Protein 3CP5 (pdb70)

CATH classification: 1.10.760.10

Foldseek 3Di:
DQLCQLLVLDDHNDDDADPDQPVVLLVLLVVLCVVQPVVAEDQPAHGLAGHQLCVVVVDPPSNQLCCQAPVPSCCVGGVVNVVRCVVNVDGDDHPPDDSSNSVSNVSNSVVSNVVD

Nearest PDB structures (foldseek):
  3cp5-assembly1_A  TM=1.009E+00  e=4.772E-21  Rhodothermus marinus
  6cuk-assembly1_A  TM=9.810E-01  e=4.942E-19  Rhodothermus marinus
  6cun-assembly1_A  TM=9.838E-01  e=3.640E-18  Rhodothermus marinus

Sequence (116 aa):
DPEALAAEIGPVKQVSSLGEQIDAALAQQGEQLFNNTYCTACHRLDERFIGPALRDVTKRRRGPVYIMNVMLNPNGMIQRHPVMKQLVQEYGTMMTTDMALSSEEQARAILEYLRQVAENQ

Organism: Rhodothermus marinus (NCBI:txid29549)

InterPro domains:
  IPR009056 Cytochrome c-like domain [PF00034] (63-148)
  IPR009056 Cytochrome c-like domain [PS51007] (60-149)
  IPR036909 Cytochrome c-like domain superfamily [G3DSA:1.10.760.10] (29-152)
  IPR036909 Cytochrome c-like domain superfamily [SSF46626] (56-151)

B-factor: mean 17.32, std 10.84, range [6.32, 75.95]

Structure (mmCIF, N/CA/C/O backbone):
data_3CP5
#
_entry.id   3CP5
#
_cell.length_a   39.592
_cell.length_b   32.644
_cell.length_c   42.064
_cell.angle_alpha   90.00
_cell.angle_beta   94.56
_cell.angle_gamma   90.00
#
_symmetry.space_group_name_H-M   'P 1 21 1'
#
loop_
_entity.id
_entity.type
_entity.pdbx_description
1 polymer 'Cytochrome c'
2 non-polymer 'SULFATE ION'
3 non-polymer 'HEME C'
4 water water
#
loop_
_atom_site.group_PDB
_atom_site.id
_atom_site.type_symbol
_atom_site.label_atom_id
_atom_site.label_alt_id
_atom_site.label_comp_id
_atom_site.label_asym_id
_atom_site.label_entity_id
_atom_site.label_seq_id
_atom_site.pdbx_PDB_ins_code
_atom_site.Cartn_x
_atom_site.Cartn_y
_atom_site.Cartn_z
_atom_site.occupancy
_atom_site.B_iso_or_equiv
_atom_site.auth_seq_id
_atom_site.auth_comp_id
_atom_site.auth_asym_id
_atom_site.auth_atom_id
_atom_site.pdbx_PDB_model_num
ATOM 1 N N . ASP A 1 9 ? 14.770 -1.781 29.192 1.00 31.37 9 ASP A N 1
ATOM 2 C CA . ASP A 1 9 ? 13.345 -1.573 28.866 1.00 17.53 9 ASP A CA 1
ATOM 3 C C . ASP A 1 9 ? 12.739 -0.538 29.794 1.00 13.26 9 ASP A C 1
ATOM 4 O O . ASP A 1 9 ? 12.453 -0.811 30.943 1.00 14.40 9 ASP A O 1
ATOM 9 N N . PRO A 1 10 ? 12.602 0.705 29.331 1.00 14.18 10 PRO A N 1
ATOM 10 C CA . PRO A 1 10 ? 12.212 1.772 30.268 1.00 11.78 10 PRO A CA 1
ATOM 11 C C . PRO A 1 10 ? 10.809 1.622 30.808 1.00 11.50 10 PRO A C 1
ATOM 12 O O . PRO A 1 10 ? 10.550 2.080 31.908 1.00 12.00 10 PRO A O 1
ATOM 16 N N . GLU A 1 11 ? 9.903 0.941 30.097 1.00 10.91 11 GLU A N 1
ATOM 17 C CA . GLU A 1 11 ? 8.595 0.739 30.703 1.00 11.20 11 GLU A CA 1
ATOM 18 C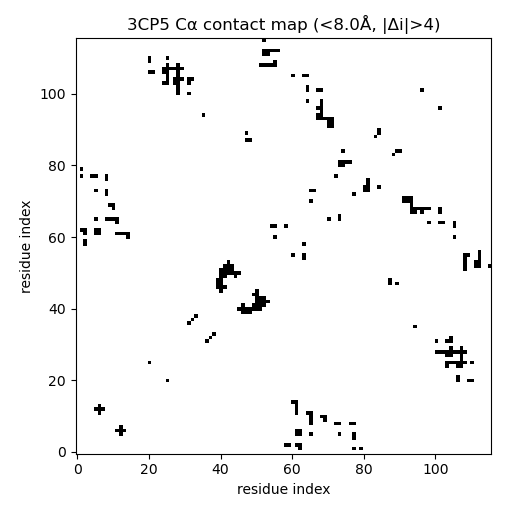 C . GLU A 1 11 ? 8.600 -0.345 31.774 1.00 12.33 11 GLU A C 1
ATOM 19 O O . GLU A 1 11 ? 7.930 -0.229 32.797 1.00 12.44 11 GLU A O 1
ATOM 25 N N . ALA A 1 12 ? 9.349 -1.398 31.556 1.00 12.97 12 ALA A N 1
ATOM 26 C CA . ALA A 1 12 ? 9.588 -2.415 32.566 1.00 12.89 12 ALA A CA 1
ATOM 27 C C . ALA A 1 12 ? 10.209 -1.812 33.820 1.00 12.01 12 ALA A C 1
ATOM 28 O O . ALA A 1 12 ? 9.745 -2.090 34.929 1.00 14.32 12 ALA A O 1
ATOM 30 N N . LEU A 1 13 ? 11.183 -0.944 33.683 1.00 13.13 13 LEU A N 1
ATOM 31 C CA . LEU A 1 13 ? 11.793 -0.275 34.841 1.00 12.74 13 LEU A CA 1
ATOM 32 C C . LEU A 1 13 ? 10.796 0.582 35.606 1.00 11.85 13 LEU A C 1
ATOM 33 O O . LEU A 1 13 ? 10.707 0.597 36.816 1.00 13.91 13 LEU A O 1
ATOM 41 N N . ALA A 1 14 ? 9.981 1.340 34.840 1.00 10.37 14 ALA A N 1
ATOM 42 C CA . ALA A 1 14 ? 8.941 2.134 35.503 1.00 10.11 14 ALA A CA 1
ATOM 43 C C . ALA A 1 14 ? 7.980 1.267 36.296 1.00 10.41 14 ALA A C 1
ATOM 44 O O . ALA A 1 14 ? 7.569 1.658 37.393 1.00 11.46 14 ALA A O 1
ATOM 46 N N . ALA A 1 15 ? 7.618 0.120 35.758 1.00 11.90 15 ALA A N 1
ATOM 47 C CA . ALA A 1 15 ? 6.675 -0.784 36.466 1.00 12.44 15 ALA A CA 1
ATOM 48 C C . ALA A 1 15 ? 7.346 -1.306 37.727 1.00 15.57 15 ALA A C 1
ATOM 49 O O . ALA A 1 15 ? 6.703 -1.436 38.763 1.00 25.39 15 ALA A O 1
ATOM 51 N N . GLU A 1 16 ? 8.643 -1.572 37.706 1.00 13.31 16 GLU A N 1
ATOM 52 C CA . GLU A 1 16 ? 9.349 -2.036 38.881 1.00 14.32 16 GLU A CA 1
ATOM 53 C C . GLU A 1 16 ? 9.476 -0.919 39.918 1.00 13.95 16 GLU A C 1
ATOM 54 O O . GLU A 1 16 ? 9.340 -1.229 41.107 1.00 18.62 16 GLU A O 1
ATOM 60 N N . ILE A 1 17 ? 9.649 0.334 39.545 1.00 13.02 17 ILE A N 1
ATOM 61 C CA . ILE A 1 17 ? 9.710 1.411 40.534 1.00 12.06 17 ILE A CA 1
ATOM 62 C C . ILE A 1 17 ? 8.371 1.661 41.184 1.00 11.37 17 ILE A C 1
ATOM 63 O O . ILE A 1 17 ? 8.285 1.844 42.404 1.00 13.21 17 ILE A O 1
ATOM 68 N N . GLY A 1 18 ? 7.266 1.639 40.437 1.00 10.17 18 GLY A N 1
ATOM 69 C CA . GLY A 1 18 ? 5.949 1.829 40.998 1.00 10.96 18 GLY A CA 1
ATOM 70 C C . GLY A 1 18 ? 5.616 3.264 41.298 1.00 9.62 18 GLY A C 1
ATOM 71 O O . GLY A 1 18 ? 6.444 4.163 41.034 1.00 10.39 18 GLY A O 1
ATOM 72 N N . PRO A 1 19 ? 4.430 3.526 41.869 1.00 8.67 19 PRO A N 1
ATOM 73 C CA . PRO A 1 19 ? 3.514 2.545 42.405 1.00 9.67 19 PRO A CA 1
ATOM 74 C C . PRO A 1 19 ? 2.671 1.761 41.419 1.00 9.93 19 PRO A C 1
ATOM 75 O O . PRO A 1 19 ? 2.266 0.647 41.752 1.00 10.23 19 PRO A O 1
ATOM 79 N N . VAL A 1 20 ? 2.408 2.291 40.244 1.00 8.79 20 VAL A N 1
ATOM 80 C CA . VAL A 1 20 ? 1.573 1.614 39.257 1.00 8.06 20 VAL A CA 1
ATOM 81 C C . VAL A 1 20 ? 2.380 0.518 38.568 1.00 8.42 20 VAL A C 1
ATOM 82 O O . VAL A 1 20 ? 3.574 0.733 38.289 1.00 9.16 20 VAL A O 1
ATOM 86 N N . LYS A 1 21 ? 1.729 -0.618 38.328 1.00 9.59 21 LYS A N 1
ATOM 87 C CA . LYS A 1 21 ? 2.340 -1.729 37.611 1.00 10.73 21 LYS A CA 1
ATOM 88 C C . LYS A 1 21 ? 1.706 -1.922 36.243 1.00 10.44 21 LYS A C 1
ATOM 89 O O . LYS A 1 21 ? 2.382 -2.397 35.307 1.00 11.37 21 LYS A O 1
ATOM 95 N N . GLN A 1 22 ? 0.449 -1.608 36.116 1.00 9.58 22 GLN A N 1
ATOM 96 C CA . GLN A 1 22 ? -0.318 -1.865 34.892 1.00 10.17 22 GLN A CA 1
ATOM 97 C C . GLN A 1 22 ? -1.440 -0.846 34.807 1.00 10.03 22 GLN A C 1
ATOM 98 O O . GLN A 1 22 ? -1.891 -0.293 35.810 1.00 9.08 22 GLN A O 1
ATOM 104 N N . VAL A 1 23 ? -1.922 -0.604 33.587 1.00 11.03 23 VAL A N 1
ATOM 105 C CA . VAL A 1 23 ? -3.031 0.286 33.350 1.00 12.17 23 VAL A CA 1
ATOM 106 C C . VAL A 1 23 ? -4.063 -0.387 32.441 1.00 13.51 23 VAL A C 1
ATOM 107 O O . VAL A 1 23 ? -3.752 -1.334 31.693 1.00 17.21 23 VAL A O 1
ATOM 111 N N . SER A 1 24 ? -5.317 -0.007 32.463 1.00 12.46 24 SER A N 1
ATOM 112 C CA A SER A 1 24 ? -6.364 -0.500 31.571 0.57 15.68 24 SER A CA 1
ATOM 113 C CA B SER A 1 24 ? -6.336 -0.515 31.544 0.43 15.59 24 SER A CA 1
ATOM 114 C C . SER A 1 24 ? -6.794 0.597 30.619 1.00 13.47 24 SER A C 1
ATOM 115 O O . SER A 1 24 ? -7.217 1.648 31.098 1.00 18.74 24 SER A O 1
ATOM 120 N N . LEU A 1 25 ? -6.731 0.422 29.324 1.00 19.56 25 LEU A N 1
ATOM 121 C CA . LEU A 1 25 ? -7.146 1.475 28.383 1.00 24.41 25 LEU A CA 1
ATOM 122 C C . LEU A 1 25 ? -8.321 0.983 27.553 1.00 27.70 25 LEU A C 1
ATOM 123 O O . LEU A 1 25 ? -8.294 -0.223 27.265 1.00 43.15 25 LEU A O 1
ATOM 128 N N . GLY A 1 26 ? -9.374 1.704 27.172 1.00 32.25 26 GLY A N 1
ATOM 129 C CA . GLY A 1 26 ? -10.408 1.020 26.359 1.00 38.16 26 GLY A CA 1
ATOM 130 C C . GLY A 1 26 ? -10.072 1.020 24.877 1.00 43.59 26 GLY A C 1
ATOM 131 O O . GLY A 1 26 ? -8.953 1.449 24.580 1.00 52.86 26 GLY A O 1
ATOM 132 N N . GLU A 1 27 ? -10.878 0.627 23.881 1.00 39.59 27 GLU A N 1
ATOM 133 C CA . GLU A 1 27 ? -10.360 0.723 22.486 1.00 41.30 27 GLU A CA 1
ATOM 134 C C . GLU A 1 27 ? -10.253 2.164 22.019 1.00 36.98 27 GLU A C 1
ATOM 135 O O . GLU A 1 27 ? -9.521 2.637 21.148 1.00 53.57 27 GLU A O 1
ATOM 141 N N . GLN A 1 28 ? -11.103 2.951 22.643 1.00 18.86 28 GLN A N 1
ATOM 142 C CA . GLN A 1 28 ? -11.008 4.341 22.277 1.00 20.85 28 GLN A CA 1
ATOM 143 C C . GLN A 1 28 ? -10.931 5.157 23.548 1.00 16.75 28 GLN A C 1
ATOM 144 O O . GLN A 1 28 ? -11.258 4.691 24.631 1.00 20.28 28 GLN A O 1
ATOM 150 N N . ILE A 1 29 ? -10.498 6.379 23.313 1.00 14.60 29 ILE A N 1
ATOM 151 C CA . ILE A 1 29 ? -10.506 7.327 24.403 1.00 12.38 29 ILE A CA 1
ATOM 152 C C . ILE A 1 29 ? -11.908 7.511 24.976 1.00 14.34 29 ILE A C 1
ATOM 153 O O . ILE A 1 29 ? -12.860 7.633 24.217 1.00 17.17 29 ILE A O 1
ATOM 158 N N . ASP A 1 30 ? -11.990 7.537 26.311 1.00 14.19 30 ASP A N 1
ATOM 159 C CA . ASP A 1 30 ? -13.223 7.838 27.057 1.00 13.84 30 ASP A CA 1
ATOM 160 C C . ASP A 1 30 ? -13.276 9.346 27.167 1.00 13.62 30 ASP A C 1
ATOM 161 O O . ASP A 1 30 ? -12.546 10.020 27.877 1.00 13.66 30 ASP A O 1
ATOM 166 N N . ALA A 1 31 ? -14.139 9.994 26.401 1.00 20.51 31 ALA A N 1
ATOM 167 C CA . ALA A 1 31 ? -14.104 11.451 26.256 1.00 19.94 31 ALA A CA 1
ATOM 168 C C . ALA A 1 31 ? -14.392 12.154 27.566 1.00 19.20 31 ALA A C 1
ATOM 169 O O . ALA A 1 31 ? -13.807 13.198 27.885 1.00 18.60 31 ALA A O 1
ATOM 171 N N . ALA A 1 32 ? -15.299 11.628 28.385 1.00 19.02 32 ALA A N 1
ATOM 172 C CA . ALA A 1 32 ? -15.563 12.274 29.678 1.00 18.96 32 ALA A CA 1
ATOM 173 C C . ALA A 1 32 ? -14.344 12.171 30.584 1.00 14.30 32 ALA A C 1
ATOM 174 O O . ALA A 1 32 ? -14.019 13.093 31.363 1.00 14.24 32 ALA A O 1
ATOM 176 N N . LEU A 1 33 ? -13.595 11.068 30.540 1.00 15.03 33 LEU A N 1
ATOM 177 C CA . LEU A 1 33 ? -12.385 10.897 31.357 1.00 12.70 33 LEU A CA 1
ATOM 178 C C . LEU A 1 33 ? -11.278 11.822 30.893 1.00 11.62 33 LEU A C 1
ATOM 179 O O . LEU A 1 33 ? -10.634 12.504 31.690 1.00 11.28 33 LEU A O 1
ATOM 184 N N . ALA A 1 34 ? -11.193 12.018 29.572 1.00 10.95 34 ALA A N 1
ATOM 185 C CA . ALA A 1 34 ? -10.249 12.985 29.014 1.00 9.95 34 ALA A CA 1
ATOM 186 C C . ALA A 1 34 ? -10.574 14.432 29.390 1.00 9.23 34 ALA A C 1
ATOM 187 O O . ALA A 1 34 ? -9.682 15.209 29.644 1.00 9.49 34 ALA A O 1
ATOM 189 N N . GLN A 1 35 ? -11.856 14.790 29.455 1.00 11.83 35 GLN A N 1
ATOM 190 C CA . GLN A 1 35 ? -12.256 16.123 29.883 1.00 11.35 35 GLN A CA 1
ATOM 191 C C . GLN A 1 35 ? -11.893 16.341 31.337 1.00 11.48 35 GLN A C 1
ATOM 192 O O . GLN A 1 35 ? -11.399 17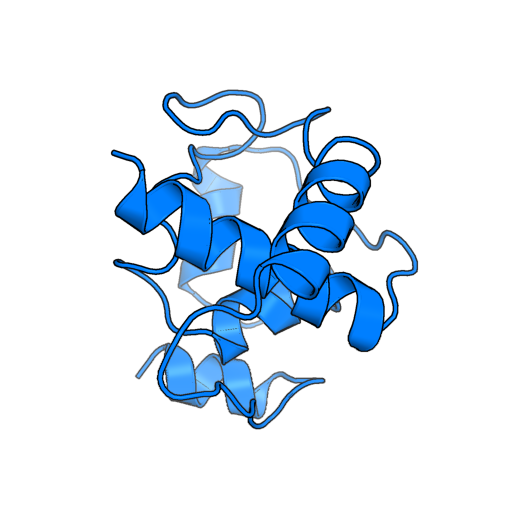.409 31.693 1.00 11.91 35 GLN A O 1
ATOM 198 N N . GLN A 1 36 ? -12.132 15.372 32.207 1.00 10.29 36 GLN A N 1
ATOM 199 C CA . GLN A 1 36 ? -11.706 15.456 33.608 1.00 10.56 36 GLN A CA 1
ATOM 200 C C . GLN A 1 36 ? -10.205 15.663 33.624 1.00 8.99 36 GLN A C 1
ATOM 201 O O . GLN A 1 36 ? -9.672 16.547 34.349 1.00 10.28 36 GLN A O 1
ATOM 207 N N . GLY A 1 37 ? -9.478 14.909 32.853 1.00 9.03 37 GLY A N 1
ATOM 208 C CA . GLY A 1 37 ? -8.029 15.044 32.711 1.00 9.29 37 GLY A CA 1
ATOM 209 C C . GLY A 1 37 ? -7.538 16.414 32.279 1.00 8.42 37 GLY A C 1
ATOM 210 O O . GLY A 1 37 ? -6.529 16.909 32.767 1.00 8.61 37 GLY A O 1
ATOM 211 N N . GLU A 1 38 ? -8.278 17.034 31.370 1.00 9.14 38 GLU A N 1
ATOM 212 C CA . GLU A 1 38 ? -7.946 18.394 30.935 1.00 9.91 38 GLU A CA 1
ATOM 213 C C . GLU A 1 38 ? -8.000 19.393 32.092 1.00 10.22 38 GLU A C 1
ATOM 214 O O . GLU A 1 38 ? -7.133 20.244 32.287 1.00 10.22 38 GLU A O 1
ATOM 220 N N . GLN A 1 39 ? -9.094 19.309 32.862 1.00 9.38 39 GLN A N 1
ATOM 221 C CA . GLN A 1 39 ? -9.267 20.159 34.031 1.00 10.09 39 GLN A CA 1
ATOM 222 C C . GLN A 1 39 ? -8.140 19.907 35.014 1.00 8.96 39 GLN A C 1
ATOM 223 O O . GLN A 1 39 ? -7.579 20.852 35.578 1.00 9.48 39 GLN A O 1
ATOM 229 N N . LEU A 1 40 ? -7.808 18.665 35.256 1.00 8.44 40 LEU A N 1
ATOM 230 C CA . LEU A 1 40 ? -6.767 18.361 36.241 1.00 8.82 40 LEU A CA 1
ATOM 231 C C . LEU A 1 40 ? -5.387 18.773 35.741 1.00 7.69 40 LEU A C 1
ATOM 232 O O . LEU A 1 40 ? -4.581 19.262 36.515 1.00 9.12 40 LEU A O 1
ATOM 237 N N . PHE A 1 41 ? -5.149 18.724 34.440 1.00 7.97 41 PHE A N 1
ATOM 238 C CA . PHE A 1 41 ? -3.889 19.158 33.873 1.00 7.63 41 PHE A CA 1
ATOM 239 C C . PHE A 1 41 ? -3.722 20.673 34.066 1.00 8.36 41 PHE A C 1
ATOM 240 O O . PHE A 1 41 ? -2.657 21.148 34.432 1.00 8.59 41 PHE A O 1
ATOM 248 N N A ASN A 1 42 ? -4.800 21.408 33.813 0.50 8.21 42 ASN A N 1
ATOM 249 N N B ASN A 1 42 ? -4.816 21.388 33.838 0.50 8.49 42 ASN A N 1
ATOM 250 C CA A ASN A 1 42 ? -4.781 22.843 34.074 0.50 9.00 42 ASN A CA 1
ATOM 251 C CA B ASN A 1 42 ? -4.719 22.857 33.977 0.50 9.38 42 ASN A CA 1
ATOM 252 C C A ASN A 1 42 ? -4.419 23.157 35.516 0.50 8.75 42 ASN A C 1
ATOM 253 C C B ASN A 1 42 ? -4.750 23.266 35.445 0.50 10.03 42 ASN A C 1
ATOM 254 O O A ASN A 1 42 ? -3.631 24.055 35.813 0.50 9.85 42 ASN A O 1
ATOM 255 O O B ASN A 1 42 ? -4.446 24.454 35.682 0.50 15.22 42 ASN A O 1
ATOM 264 N N . THR A 1 43 ? -5.011 22.392 36.430 1.00 8.72 43 THR A N 1
ATOM 265 C CA . THR A 1 43 ? -4.834 22.610 37.862 1.00 9.80 43 THR A CA 1
ATOM 266 C C . THR A 1 43 ? -3.438 22.263 38.370 1.00 8.24 43 THR A C 1
ATOM 267 O O . THR A 1 43 ? -2.807 22.984 39.156 1.00 11.03 43 THR A O 1
ATOM 271 N N . TYR A 1 44 ? -2.908 21.112 37.926 1.00 8.22 44 TYR A N 1
ATOM 272 C CA . TYR A 1 44 ? -1.687 20.536 38.459 1.00 7.79 44 TYR A CA 1
ATOM 273 C C . TYR A 1 44 ? -0.447 20.713 37.585 1.00 7.73 44 TYR A C 1
ATOM 274 O O . TYR A 1 44 ? 0.667 20.617 38.135 1.00 9.80 44 TYR A O 1
ATOM 283 N N . CYS A 1 45 ? -0.599 20.876 36.277 1.00 7.63 45 CYS A N 1
ATOM 284 C CA . CYS A 1 45 ? 0.525 20.659 35.381 1.00 7.94 45 CYS A CA 1
ATOM 285 C C . CYS A 1 45 ? 0.890 21.874 34.534 1.00 7.46 45 CYS A C 1
ATOM 286 O O . CYS A 1 45 ? 2.101 22.043 34.206 1.00 8.28 45 CYS A O 1
ATOM 289 N N . THR A 1 46 ? -0.035 22.735 34.171 1.00 8.39 46 THR A N 1
ATOM 290 C CA . THR A 1 46 ? 0.151 23.886 33.332 1.00 9.63 46 THR A CA 1
ATOM 291 C C . THR A 1 46 ? 1.093 24.917 33.930 1.00 11.11 46 THR A C 1
ATOM 292 O O . THR A 1 46 ? 1.675 25.762 33.289 1.00 13.68 46 THR A O 1
ATOM 298 N N . ALA A 1 47 ? 1.305 24.909 35.232 1.00 10.58 47 ALA A N 1
ATOM 299 C CA . ALA A 1 47 ? 2.252 25.818 35.845 1.00 12.13 47 ALA A CA 1
ATOM 300 C C . ALA A 1 47 ? 3.657 25.590 35.289 1.00 11.98 47 ALA A C 1
ATOM 301 O O . ALA A 1 47 ? 4.468 26.498 35.305 1.00 21.55 47 ALA A O 1
ATOM 303 N N . CYS A 1 48 ? 3.966 24.353 34.859 1.00 9.51 48 CYS A N 1
ATOM 304 C CA . CYS A 1 48 ? 5.304 24.037 34.430 1.00 9.15 48 CYS A CA 1
ATOM 305 C C . CYS A 1 48 ? 5.404 23.475 33.018 1.00 8.04 48 CYS A C 1
ATOM 306 O O . CYS A 1 48 ? 6.504 23.488 32.423 1.00 9.18 48 CYS A O 1
ATOM 309 N N . HIS A 1 49 ? 4.319 22.964 32.442 1.00 8.73 49 HIS A N 1
ATOM 310 C CA . HIS A 1 49 ? 4.370 22.316 31.150 1.00 8.36 49 HIS A CA 1
ATOM 311 C C . HIS A 1 49 ? 3.419 22.958 30.149 1.00 8.68 49 HIS A C 1
ATOM 312 O O . HIS A 1 49 ? 2.300 23.307 30.535 1.00 12.86 49 HIS A O 1
ATOM 319 N N . ARG A 1 50 ? 3.839 23.026 28.891 1.00 10.12 50 ARG A N 1
ATOM 320 C CA . ARG A 1 50 ? 3.078 23.325 27.687 1.00 11.16 50 ARG A CA 1
ATOM 321 C C . ARG A 1 50 ? 2.966 22.089 26.811 1.00 10.19 50 ARG A C 1
ATOM 322 O O . ARG A 1 50 ? 3.771 21.162 26.981 1.00 9.18 50 ARG A O 1
ATOM 330 N N . LEU A 1 51 ? 1.994 22.075 25.897 1.00 9.69 51 LEU A N 1
ATOM 331 C CA . LEU A 1 51 ? 1.895 20.904 25.045 1.00 9.90 51 LEU A CA 1
ATOM 332 C C . LEU A 1 51 ? 2.926 20.905 23.919 1.00 9.09 51 LEU A C 1
ATOM 333 O O . LEU A 1 51 ? 3.471 19.847 23.602 1.00 10.39 51 LEU A O 1
ATOM 338 N N . ASP A 1 52 ? 3.198 22.102 23.331 1.00 10.47 52 ASP A N 1
ATOM 339 C CA . ASP A 1 52 ? 3.968 22.191 22.095 1.00 10.16 52 ASP A CA 1
ATOM 340 C C . ASP A 1 52 ? 5.316 22.880 22.189 1.00 10.97 52 ASP A C 1
ATOM 341 O O . ASP A 1 52 ? 5.946 23.149 21.161 1.00 12.15 52 ASP A O 1
ATOM 346 N N . GLU A 1 53 ? 5.737 23.190 23.390 1.00 13.23 53 GLU A N 1
ATOM 347 C CA . GLU A 1 53 ? 7.082 23.747 23.557 1.00 11.56 53 GLU A CA 1
ATOM 348 C C . GLU A 1 53 ? 7.607 23.508 24.964 1.00 11.02 53 GLU A C 1
ATOM 349 O O . GLU A 1 53 ? 6.841 23.183 25.885 1.00 11.65 53 GLU A O 1
ATOM 355 N N . ARG A 1 54 ? 8.912 23.630 25.097 1.00 10.74 54 ARG A N 1
ATOM 356 C CA . ARG A 1 54 ? 9.538 23.563 26.405 1.00 12.11 54 ARG A CA 1
ATOM 357 C C . ARG A 1 54 ? 9.102 24.759 27.231 1.00 12.21 54 ARG A C 1
ATOM 358 O O . ARG A 1 54 ? 8.835 25.853 26.708 1.00 14.02 54 ARG A O 1
ATOM 366 N N . PHE A 1 55 ? 9.038 24.545 28.529 1.00 12.68 55 PHE A N 1
ATOM 367 C CA . PHE A 1 55 ? 8.755 25.604 29.491 1.00 11.16 55 PHE A CA 1
ATOM 368 C C . PHE A 1 55 ? 9.598 25.385 30.748 1.00 11.89 55 PHE A C 1
ATOM 369 O O . PHE A 1 55 ? 10.811 25.327 30.633 1.00 15.61 55 PHE A O 1
ATOM 377 N N . ILE A 1 56 ? 9.047 25.210 31.921 1.00 10.80 56 ILE A N 1
ATOM 378 C CA . ILE A 1 56 ? 9.850 24.803 33.074 1.00 9.57 56 ILE A CA 1
ATOM 379 C C . ILE A 1 56 ? 10.222 23.351 32.926 1.00 10.51 56 ILE A C 1
ATOM 380 O O . ILE A 1 56 ? 11.344 22.966 33.234 1.00 11.37 56 ILE A O 1
ATOM 385 N N . GLY A 1 57 ? 9.293 22.565 32.408 1.00 10.27 57 GLY A N 1
ATOM 386 C CA . GLY A 1 57 ? 9.572 21.178 32.052 1.00 10.35 57 GLY A CA 1
ATOM 387 C C . GLY A 1 57 ? 9.386 20.948 30.564 1.00 8.99 57 GLY A C 1
ATOM 388 O O . GLY A 1 57 ? 9.027 21.873 29.806 1.00 10.03 57 GLY A O 1
ATOM 389 N N . PRO A 1 58 ? 9.597 19.721 30.102 1.00 9.44 58 PRO A N 1
ATOM 390 C CA . PRO A 1 58 ? 9.462 19.424 28.664 1.00 10.29 58 PRO A CA 1
ATOM 391 C C . PRO A 1 58 ? 8.057 19.526 28.102 1.00 9.68 58 PRO A C 1
ATOM 392 O O . PRO A 1 58 ? 7.064 19.433 28.821 1.00 9.95 58 PRO A O 1
ATOM 396 N N . ALA A 1 59 ? 7.936 19.709 26.785 1.00 10.57 59 ALA A N 1
ATOM 397 C CA . ALA A 1 59 ? 6.676 19.660 26.083 1.00 9.55 59 ALA A CA 1
ATOM 398 C C . ALA A 1 59 ? 6.051 18.298 26.214 1.00 9.90 59 ALA A C 1
ATOM 399 O O . ALA A 1 59 ? 6.719 17.262 26.147 1.00 11.62 59 ALA A O 1
ATOM 401 N N . LEU A 1 60 ? 4.733 18.235 26.347 1.00 9.12 60 LEU A N 1
ATOM 402 C CA . LEU A 1 60 ? 4.016 17.017 26.610 1.00 8.45 60 LEU A CA 1
ATOM 403 C C . LEU A 1 60 ? 3.092 16.486 25.545 1.00 8.92 60 LEU A C 1
ATOM 404 O O . LEU A 1 60 ? 2.582 15.370 25.734 1.00 9.11 60 LEU A O 1
ATOM 409 N N . ARG A 1 61 ? 2.765 17.173 24.472 1.00 9.67 61 ARG A N 1
ATOM 410 C CA . ARG A 1 61 ? 1.754 16.698 23.558 1.00 10.00 61 ARG A CA 1
ATOM 411 C C . ARG A 1 61 ? 2.017 15.270 23.055 1.00 10.09 61 ARG A C 1
ATOM 412 O O . ARG A 1 61 ? 1.092 14.477 22.929 1.00 13.04 61 ARG A O 1
ATOM 420 N N . ASP A 1 62 ? 3.304 14.992 22.795 1.00 11.77 62 ASP A N 1
ATOM 421 C CA . ASP A 1 62 ? 3.588 13.661 22.261 1.00 12.24 62 ASP A CA 1
ATOM 422 C C . ASP A 1 62 ? 4.159 12.736 23.308 1.00 8.84 62 ASP A C 1
ATOM 423 O O . ASP 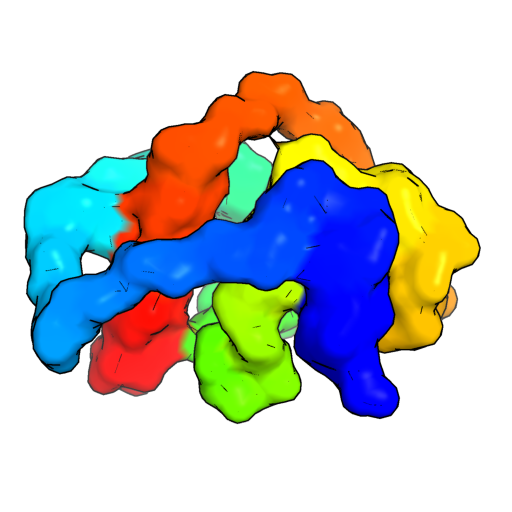A 1 62 ? 4.689 11.676 22.921 1.00 10.22 62 ASP A O 1
ATOM 428 N N . VAL A 1 63 ? 3.978 12.984 24.592 1.00 8.82 63 VAL A N 1
ATOM 429 C CA . VAL A 1 63 ? 4.586 12.085 25.617 1.00 8.03 63 VAL A CA 1
ATOM 430 C C . VAL A 1 63 ? 4.045 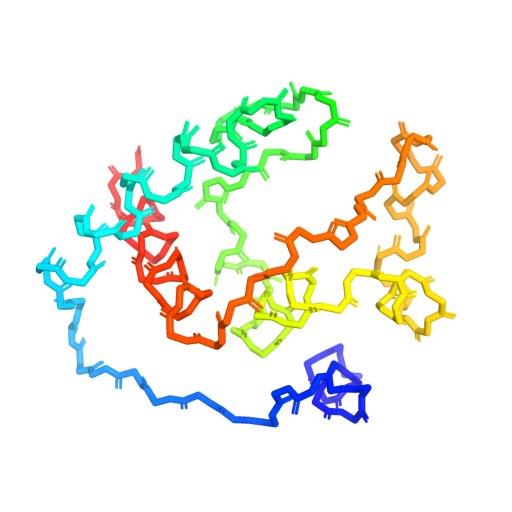10.673 25.537 1.00 9.50 63 VAL A C 1
ATOM 431 O O . VAL A 1 63 ? 4.819 9.728 25.761 1.00 10.38 63 VAL A O 1
ATOM 435 N N . THR A 1 64 ? 2.765 10.468 25.203 1.00 9.44 64 THR A N 1
ATOM 436 C CA . THR A 1 64 ? 2.237 9.116 25.046 1.00 9.03 64 THR A CA 1
ATOM 437 C C . THR A 1 64 ? 2.731 8.401 23.776 1.00 12.56 64 THR A C 1
ATOM 438 O O . THR A 1 64 ? 2.522 7.180 23.668 1.00 14.02 64 THR A O 1
ATOM 442 N N . LYS A 1 65 ? 3.399 9.102 22.850 1.00 12.11 65 LYS A N 1
ATOM 443 C CA . LYS A 1 65 ? 3.993 8.496 21.683 1.00 12.32 65 LYS A CA 1
ATOM 444 C C . LYS A 1 65 ? 5.433 8.109 21.931 1.00 15.44 65 LYS A C 1
ATOM 445 O O . LYS A 1 65 ? 6.013 7.296 21.236 1.00 21.19 65 LYS A O 1
ATOM 451 N N . ARG A 1 66 ? 6.043 8.715 22.921 1.00 11.10 66 ARG A N 1
ATOM 452 C CA A ARG A 1 66 ? 7.450 8.362 23.151 0.47 13.77 66 ARG A CA 1
ATOM 453 C CA B ARG A 1 66 ? 7.447 8.561 23.276 0.53 11.38 66 ARG A CA 1
ATOM 454 C C . ARG A 1 66 ? 7.698 7.639 24.482 1.00 10.96 66 ARG A C 1
ATOM 455 O O . ARG A 1 66 ? 8.796 7.048 24.583 1.00 12.69 66 ARG A O 1
ATOM 470 N N . ARG A 1 67 ? 6.736 7.592 25.384 1.00 9.91 67 ARG A N 1
ATOM 471 C CA . ARG A 1 67 ? 6.800 6.873 26.640 1.00 9.18 67 ARG A CA 1
ATOM 472 C C . ARG A 1 67 ? 5.606 5.995 26.850 1.00 9.02 67 ARG A C 1
ATOM 473 O O . ARG A 1 67 ? 4.535 6.345 26.369 1.00 11.10 67 ARG A O 1
ATOM 481 N N . GLY A 1 68 ? 5.738 4.921 27.613 1.00 9.48 68 GLY A N 1
ATOM 482 C CA . GLY A 1 68 ? 4.635 4.077 27.979 1.00 9.96 68 GLY A CA 1
ATOM 483 C C . GLY A 1 68 ? 3.786 4.654 29.091 1.00 10.20 68 GLY A C 1
ATOM 484 O O . GLY A 1 68 ? 4.170 5.575 29.824 1.00 8.97 68 GLY A O 1
ATOM 485 N N . PRO A 1 69 ? 2.571 4.125 29.210 1.00 9.38 69 PRO A N 1
ATOM 486 C CA . PRO A 1 69 ? 1.628 4.666 30.205 1.00 9.31 69 PRO A CA 1
ATOM 487 C C . PRO A 1 69 ? 2.027 4.454 31.640 1.00 8.61 69 PRO A C 1
ATOM 488 O O . PRO A 1 69 ? 1.700 5.293 32.497 1.00 8.92 69 PRO A O 1
ATOM 492 N N . VAL A 1 70 ? 2.712 3.372 31.969 1.00 8.56 70 VAL A N 1
ATOM 493 C CA . VAL A 1 70 ? 3.115 3.124 33.344 1.00 9.28 70 VAL A CA 1
ATOM 494 C C . VAL A 1 70 ? 4.186 4.128 33.706 1.00 8.23 70 VAL A C 1
ATOM 495 O O . VAL A 1 70 ? 4.139 4.698 34.829 1.00 8.98 70 VAL A O 1
ATOM 499 N N . TYR A 1 71 ? 5.154 4.405 32.856 1.00 8.30 71 TYR A N 1
ATOM 500 C CA . TYR A 1 71 ? 6.082 5.503 33.106 1.00 8.13 71 TYR A CA 1
ATOM 501 C C . TYR A 1 71 ? 5.370 6.804 33.371 1.00 8.86 71 TYR A C 1
ATOM 502 O O . TYR A 1 71 ? 5.699 7.504 34.309 1.00 7.77 71 TYR A O 1
ATOM 511 N N . ILE A 1 72 ? 4.433 7.184 32.510 1.00 7.71 72 ILE A N 1
ATOM 512 C CA . ILE A 1 72 ? 3.807 8.480 32.684 1.00 7.75 72 ILE A CA 1
ATOM 513 C C . ILE A 1 72 ? 3.024 8.546 33.991 1.00 8.08 72 ILE A C 1
ATOM 514 O O . ILE A 1 72 ? 3.094 9.549 34.692 1.00 7.82 72 ILE A O 1
ATOM 519 N N . MET A 1 73 ? 2.279 7.494 34.361 1.00 7.91 73 MET A N 1
ATOM 520 C CA . MET A 1 73 ? 1.557 7.452 35.635 1.00 7.99 73 MET A CA 1
ATOM 521 C C . MET A 1 73 ? 2.497 7.582 36.813 1.00 7.11 73 MET A C 1
ATOM 522 O O . MET A 1 73 ? 2.219 8.326 37.764 1.00 8.20 73 MET A O 1
ATOM 529 N N . ASN A 1 74 ? 3.641 6.886 36.784 1.00 7.88 74 ASN A N 1
ATOM 530 C CA . ASN A 1 74 ? 4.531 6.923 37.961 1.00 8.04 74 ASN A CA 1
ATOM 531 C C . ASN A 1 74 ? 5.338 8.205 38.081 1.00 7.08 74 ASN A C 1
ATOM 532 O O . ASN A 1 74 ? 5.721 8.596 39.176 1.00 8.05 74 ASN A O 1
ATOM 537 N N . VAL A 1 75 ? 5.612 8.898 36.973 1.00 7.64 75 VAL A N 1
ATOM 538 C CA . VAL A 1 75 ? 6.184 10.254 37.048 1.00 8.33 75 VAL A CA 1
ATOM 539 C C . VAL A 1 75 ? 5.208 11.170 37.781 1.00 8.51 75 VAL A C 1
ATOM 540 O O . VAL A 1 75 ? 5.610 11.945 38.653 1.00 8.52 75 VAL A O 1
ATOM 544 N N . MET A 1 76 ? 3.895 11.100 37.466 1.00 8.67 76 MET A N 1
ATOM 545 C CA . MET A 1 76 ? 2.898 11.898 38.163 1.00 8.81 76 MET A CA 1
ATOM 546 C C . MET A 1 76 ? 2.733 11.559 39.639 1.00 8.84 76 MET A C 1
ATOM 547 O O . MET A 1 76 ? 2.620 12.466 40.498 1.00 9.82 76 MET A O 1
ATOM 552 N N . LEU A 1 77 ? 2.688 10.264 39.949 1.00 9.02 77 LEU A N 1
ATOM 553 C CA . LEU A 1 77 ? 2.372 9.786 41.275 1.00 9.23 77 LEU A CA 1
ATOM 554 C C . LEU A 1 77 ? 3.573 9.695 42.224 1.00 10.71 77 LEU A C 1
ATOM 555 O O . LEU A 1 77 ? 3.355 9.784 43.446 1.00 17.91 77 LEU A O 1
ATOM 560 N N . ASN A 1 78 ? 4.759 9.513 41.639 1.00 9.36 78 ASN A N 1
ATOM 561 C CA . ASN A 1 78 ? 6.014 9.236 42.348 1.00 11.02 78 ASN A CA 1
ATOM 562 C C . ASN A 1 78 ? 7.186 9.892 41.668 1.00 10.05 78 ASN A C 1
ATOM 563 O O . ASN A 1 78 ? 8.158 9.232 41.296 1.00 10.07 78 ASN A O 1
ATOM 568 N N . PRO A 1 79 ? 7.125 11.212 41.454 1.00 10.42 79 PRO A N 1
ATOM 569 C CA . PRO A 1 79 ? 8.210 11.830 40.690 1.00 11.62 79 PRO A CA 1
ATOM 570 C C . PRO A 1 79 ? 9.560 11.673 41.391 1.00 10.92 79 PRO A C 1
ATOM 571 O O . PRO A 1 79 ? 10.632 11.512 40.827 1.00 11.21 79 PRO A O 1
ATOM 575 N N . ASN A 1 80 ? 9.616 11.709 42.731 1.00 15.07 80 ASN A N 1
ATOM 576 C CA . ASN A 1 80 ? 10.873 11.581 43.475 1.00 17.32 80 ASN A CA 1
ATOM 577 C C . ASN A 1 80 ? 11.485 10.205 43.283 1.00 15.19 80 ASN A C 1
ATOM 578 O O . ASN A 1 80 ? 12.695 10.027 43.070 1.00 15.41 80 ASN A O 1
ATOM 583 N N . GLY A 1 81 ? 10.686 9.163 43.325 1.00 13.31 81 GLY A N 1
ATOM 584 C CA . GLY A 1 81 ? 11.211 7.841 43.062 1.00 13.86 81 GLY A CA 1
ATOM 585 C C . GLY A 1 81 ? 11.661 7.661 41.621 1.00 12.70 81 GLY A C 1
ATOM 586 O O . GLY A 1 81 ? 12.659 7.008 41.364 1.00 13.09 81 GLY A O 1
ATOM 587 N N . MET A 1 82 ? 10.920 8.262 40.690 1.00 11.24 82 MET A N 1
ATOM 588 C CA . MET A 1 82 ? 11.324 8.188 39.295 1.00 10.84 82 MET A CA 1
ATOM 589 C C . MET A 1 82 ? 12.623 8.938 39.059 1.00 10.99 82 MET A C 1
ATOM 590 O O . MET A 1 82 ? 13.485 8.485 38.303 1.00 11.33 82 MET A O 1
ATOM 595 N N . ILE A 1 83 ? 12.788 10.092 39.706 1.00 11.47 83 ILE A N 1
ATOM 596 C CA . ILE A 1 83 ? 14.021 10.844 39.542 1.00 12.87 83 ILE A CA 1
ATOM 597 C C . ILE A 1 83 ? 15.168 10.072 40.165 1.00 15.92 83 ILE A C 1
ATOM 598 O O . ILE A 1 83 ? 16.282 10.088 39.632 1.00 15.14 83 ILE A O 1
ATOM 603 N N . GLN A 1 84 ? 14.955 9.363 41.262 1.00 14.18 84 GLN A N 1
ATOM 604 C CA . GLN A 1 84 ? 16.005 8.612 41.919 1.00 16.84 84 GLN A CA 1
ATOM 605 C C . GLN A 1 84 ? 16.391 7.346 41.167 1.00 17.02 84 GLN A C 1
ATOM 606 O O . GLN A 1 84 ? 17.595 6.954 41.222 1.00 20.74 84 GLN A O 1
ATOM 612 N N . ARG A 1 85 ? 15.448 6.717 40.515 1.00 12.90 85 ARG A N 1
ATOM 613 C CA . ARG A 1 85 ? 15.717 5.379 39.988 1.00 15.23 85 ARG A CA 1
ATOM 614 C C . ARG A 1 85 ? 15.552 5.189 38.500 1.00 16.58 85 ARG A C 1
ATOM 615 O O . ARG A 1 85 ? 15.978 4.151 37.951 1.00 17.46 85 ARG A O 1
ATOM 629 N N . HIS A 1 86 ? 14.972 6.122 37.728 1.00 12.78 86 HIS A N 1
ATOM 630 C CA . HIS A 1 86 ? 14.703 5.897 36.311 1.00 13.18 86 HIS A CA 1
ATOM 631 C C . HIS A 1 86 ? 15.643 6.748 35.478 1.00 13.59 86 HIS A C 1
ATOM 632 O O . HIS A 1 86 ? 15.650 7.958 35.630 1.00 12.73 86 HIS A O 1
ATOM 639 N N . PRO A 1 87 ? 16.458 6.162 34.611 1.00 14.15 87 PRO A N 1
ATOM 640 C CA . PRO A 1 87 ? 17.455 6.935 33.856 1.00 14.67 87 PRO A CA 1
ATOM 641 C C . PRO A 1 87 ? 16.906 8.038 32.972 1.00 13.72 87 PRO A C 1
ATOM 642 O O . PRO A 1 87 ? 17.597 9.041 32.791 1.00 14.42 87 PRO A O 1
ATOM 646 N N . VAL A 1 88 ? 15.692 7.891 32.450 1.00 12.70 88 VAL A N 1
ATOM 647 C CA . VAL A 1 88 ? 15.182 8.944 31.597 1.00 12.05 88 VAL A CA 1
ATOM 648 C C . VAL A 1 88 ? 14.855 10.196 32.404 1.00 12.03 88 VAL A C 1
ATOM 649 O O . VAL A 1 88 ? 15.174 11.313 32.003 1.00 12.25 88 VAL A O 1
ATOM 653 N N . MET A 1 89 ? 14.213 10.009 33.575 1.00 11.55 89 MET A N 1
ATOM 654 C CA . MET A 1 89 ? 13.917 11.148 34.457 1.00 12.19 89 MET A CA 1
ATOM 655 C C . MET A 1 89 ? 15.192 11.758 35.015 1.00 12.35 89 MET A C 1
ATOM 656 O O . MET A 1 89 ? 15.309 12.977 35.178 1.00 12.73 89 MET A O 1
ATOM 661 N N . LYS A 1 90 ? 16.161 10.918 35.334 1.00 14.27 90 LYS A N 1
ATOM 662 C CA . LYS A 1 90 ? 17.424 11.501 35.842 1.00 16.00 90 LYS A CA 1
ATOM 663 C C . LYS A 1 90 ? 18.058 12.376 34.773 1.00 15.63 90 LYS A C 1
ATOM 664 O O . LYS A 1 90 ? 18.529 13.487 35.061 1.00 16.64 90 LYS A O 1
ATOM 670 N N . GLN A 1 91 ? 18.108 11.962 33.508 1.00 15.15 91 GLN A N 1
ATOM 671 C CA . GLN A 1 91 ? 18.651 12.813 32.442 1.00 14.51 91 GLN A CA 1
ATOM 672 C C . GLN A 1 91 ? 17.860 14.105 32.326 1.00 14.39 91 GLN A C 1
ATOM 673 O O . GLN A 1 91 ? 18.447 15.184 32.062 1.00 13.63 91 GLN A O 1
ATOM 679 N N . LEU A 1 92 ? 16.557 14.030 32.390 1.00 10.86 92 LEU A N 1
ATOM 680 C CA . LEU A 1 92 ? 15.746 15.259 32.285 1.00 10.10 92 LEU A CA 1
ATOM 681 C C . LEU A 1 92 ? 16.012 16.221 33.418 1.00 9.69 92 LEU A C 1
ATOM 682 O O . LEU A 1 92 ? 15.962 17.447 33.169 1.00 10.91 92 LEU A O 1
ATOM 687 N N . VAL A 1 93 ? 16.259 15.723 34.632 1.00 10.18 93 VAL A N 1
ATOM 688 C CA . VAL A 1 93 ? 16.636 16.662 35.699 1.00 9.67 93 VAL A CA 1
ATOM 689 C C . VAL A 1 93 ? 17.940 17.350 35.353 1.00 11.90 93 VAL A C 1
ATOM 690 O O . VAL A 1 93 ? 18.097 18.561 35.604 1.00 13.58 93 VAL A O 1
ATOM 694 N N . GLN A 1 94 ? 18.937 16.638 34.797 1.00 12.56 94 GLN A N 1
ATOM 695 C CA . GLN A 1 94 ? 20.173 17.277 34.381 1.00 15.05 94 GLN A CA 1
ATOM 696 C C . GLN A 1 94 ? 19.866 18.337 33.337 1.00 15.62 94 GLN A C 1
ATOM 697 O O . GLN A 1 94 ? 20.469 19.436 33.330 1.00 17.69 94 GLN A O 1
ATOM 703 N N . GLU A 1 95 ? 18.971 18.073 32.393 1.00 13.56 95 GLU A N 1
ATOM 704 C CA . GLU A 1 95 ? 18.641 19.072 31.384 1.00 13.55 95 GLU A CA 1
ATOM 705 C C . GLU A 1 95 ? 17.863 20.265 31.879 1.00 13.46 95 GLU A C 1
ATOM 706 O O . GLU A 1 95 ? 18.140 21.392 31.420 1.00 16.41 95 GLU A O 1
ATOM 712 N N . TYR A 1 96 ? 16.881 20.072 32.738 1.00 11.86 96 TYR A N 1
ATOM 713 C CA . TYR A 1 96 ? 15.916 21.088 33.090 1.00 12.21 96 TYR A CA 1
ATOM 714 C C . TYR A 1 96 ? 16.237 21.781 34.378 1.00 12.88 96 TYR A C 1
ATOM 715 O O . TYR A 1 96 ? 15.788 22.917 34.580 1.00 13.57 96 TYR A O 1
ATOM 724 N N . GLY A 1 97 ? 16.970 21.124 35.247 1.00 13.44 97 GLY A N 1
ATOM 725 C CA . GLY A 1 97 ? 17.491 21.732 36.473 1.00 15.91 97 GLY A CA 1
ATOM 726 C C . GLY A 1 97 ? 16.552 21.677 37.646 1.00 18.02 97 GLY A C 1
ATOM 727 O O . GLY A 1 97 ? 16.792 21.176 38.754 1.00 27.52 97 GLY A O 1
ATOM 728 N N . THR A 1 98 ? 15.366 22.205 37.482 1.00 16.25 98 THR A N 1
ATOM 729 C CA . THR A 1 98 ? 14.380 22.070 38.560 1.00 16.82 98 THR A CA 1
ATOM 730 C C . THR A 1 98 ? 13.780 20.668 38.595 1.00 14.10 98 THR A C 1
ATOM 731 O O . THR A 1 98 ? 13.887 19.887 37.646 1.00 19.15 98 THR A O 1
ATOM 735 N N . MET A 1 99 ? 13.112 20.353 39.727 1.00 16.07 99 MET A N 1
ATOM 736 C CA . MET A 1 99 ? 12.545 19.021 39.910 1.00 17.01 99 MET A CA 1
ATOM 737 C C . MET A 1 99 ? 11.025 19.081 40.009 1.00 16.43 99 MET A C 1
ATOM 738 O O . MET A 1 99 ? 10.405 19.972 40.571 1.00 22.97 99 MET A O 1
ATOM 743 N N . MET A 1 100 ? 10.426 18.055 39.443 1.00 13.58 100 MET A N 1
ATOM 744 C CA . MET A 1 100 ? 9.023 17.754 39.633 1.00 13.28 100 MET A CA 1
ATOM 745 C C . MET A 1 100 ? 8.834 17.185 41.027 1.00 14.25 100 MET A C 1
ATOM 746 O O . MET A 1 100 ? 9.691 16.364 41.402 1.00 18.04 100 MET A O 1
ATOM 751 N N . THR A 1 101 ? 7.844 17.554 41.804 1.00 18.69 101 THR A N 1
ATOM 752 C CA A THR A 1 101 ? 7.715 17.034 43.172 0.79 19.61 101 THR A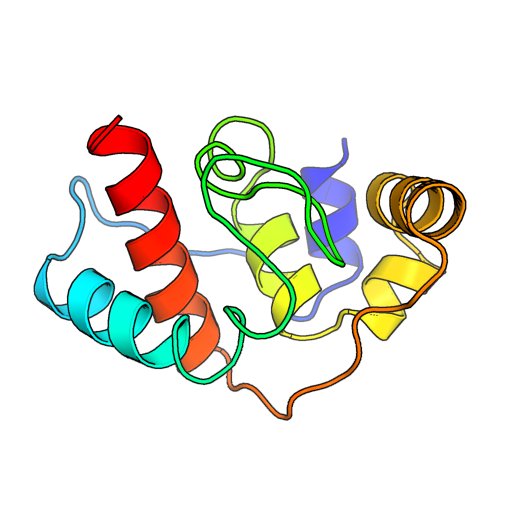 CA 1
ATOM 753 C CA B THR A 1 101 ? 7.704 17.090 43.179 0.21 19.77 101 THR A CA 1
ATOM 754 C C . THR A 1 101 ? 6.303 16.540 43.439 1.00 18.00 101 THR A C 1
ATOM 755 O O . THR A 1 101 ? 5.405 16.805 42.649 1.00 16.95 101 THR A O 1
ATOM 762 N N . ASP A 1 102 ? 6.202 15.817 44.543 1.00 18.95 102 ASP A N 1
ATOM 763 C CA . ASP A 1 102 ? 4.920 15.240 44.915 1.00 16.12 102 ASP A CA 1
ATOM 764 C C . ASP A 1 102 ? 3.804 16.284 44.994 1.00 13.27 102 ASP A C 1
ATOM 765 O O . ASP A 1 102 ? 3.962 17.364 45.551 1.00 17.09 102 ASP A O 1
ATOM 770 N N . MET A 1 103 ? 2.683 15.956 44.378 1.00 11.58 103 MET A N 1
ATOM 771 C CA . MET A 1 103 ? 1.470 16.775 44.317 1.00 10.14 103 MET A CA 1
ATOM 772 C C . MET A 1 103 ? 0.275 16.206 45.017 1.00 9.39 103 MET A C 1
ATOM 773 O O . MET A 1 103 ? -0.834 16.709 44.966 1.00 9.71 103 MET A O 1
ATOM 778 N N . ALA A 1 104 ? 0.478 15.096 45.735 1.00 10.41 104 ALA A N 1
ATOM 779 C CA . ALA A 1 104 ? -0.562 14.410 46.478 1.00 9.42 104 ALA A CA 1
ATOM 780 C C . ALA A 1 104 ? -1.687 13.979 45.534 1.00 11.06 104 ALA A C 1
ATOM 781 O O . ALA A 1 104 ? -2.886 14.006 45.832 1.00 12.80 104 ALA A O 1
ATOM 783 N N . LEU A 1 105 ? -1.295 13.505 44.361 1.00 9.90 105 LEU A N 1
ATOM 784 C CA . LEU A 1 105 ? -2.250 12.970 43.389 1.00 8.27 105 LEU A CA 1
ATOM 785 C C . LEU A 1 105 ? -2.631 11.524 4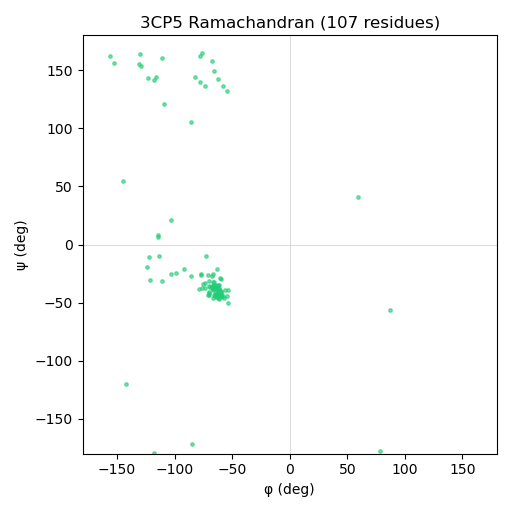3.691 1.00 9.19 105 LEU A C 1
ATOM 786 O O . LEU A 1 105 ? -1.831 10.740 44.186 1.00 10.55 105 LEU A O 1
ATOM 791 N N . SER A 1 106 ? -3.898 11.196 43.424 1.00 9.41 106 SER A N 1
ATOM 792 C CA A SER A 1 106 ? -4.396 9.826 43.478 0.72 9.32 106 SER A CA 1
ATOM 793 C CA B SER A 1 106 ? -4.371 9.822 43.493 0.28 8.97 106 SER A CA 1
ATOM 794 C C . SER A 1 106 ? -4.290 9.129 42.139 1.00 9.40 106 SER A C 1
ATOM 795 O O . SER A 1 106 ? -4.231 9.812 41.116 1.00 9.37 106 SER A O 1
ATOM 800 N N . GLU A 1 107 ? -4.279 7.807 42.159 1.00 10.71 107 GLU A N 1
ATOM 801 C CA . GLU A 1 107 ? -4.216 7.063 40.903 1.00 11.49 107 GLU A CA 1
ATOM 802 C C . GLU A 1 107 ? -5.351 7.503 39.960 1.00 11.55 107 GLU A C 1
ATOM 803 O O . GLU A 1 107 ? -5.125 7.560 38.729 1.00 9.84 107 GLU A O 1
ATOM 809 N N . GLU A 1 108 ? -6.592 7.673 40.421 1.00 11.96 108 GLU A N 1
ATOM 810 C CA . GLU A 1 108 ? -7.664 8.027 39.477 1.00 11.62 108 GLU A CA 1
ATOM 811 C C . GLU A 1 108 ? -7.435 9.390 38.810 1.00 8.94 108 GLU A C 1
ATOM 812 O O . GLU A 1 108 ? -7.721 9.530 37.662 1.00 11.75 108 GLU A O 1
ATOM 818 N N . GLN A 1 109 ? -6.902 10.360 39.573 1.00 9.37 109 GLN A N 1
ATOM 819 C CA . GLN A 1 109 ? -6.568 11.643 38.976 1.00 7.89 109 GLN A CA 1
ATOM 820 C C . GLN A 1 109 ? -5.512 11.460 37.907 1.00 7.43 109 GLN A C 1
ATOM 821 O O . GLN A 1 109 ? -5.627 12.005 36.816 1.00 8.10 109 GLN A O 1
ATOM 827 N N . ALA A 1 110 ? -4.465 10.687 38.229 1.00 8.48 110 ALA A N 1
ATOM 828 C CA . ALA A 1 110 ? -3.395 10.488 37.255 1.00 8.13 110 ALA A CA 1
ATOM 829 C C . ALA A 1 110 ? -3.927 9.751 36.024 1.00 8.57 110 ALA A C 1
ATOM 830 O O . ALA A 1 110 ? -3.556 10.060 34.876 1.00 7.68 110 ALA A O 1
ATOM 832 N N . ARG A 1 111 ? -4.825 8.777 36.210 1.00 7.82 111 ARG A N 1
ATOM 833 C CA . ARG A 1 111 ? -5.361 8.031 35.056 1.00 8.11 111 ARG A CA 1
ATOM 834 C C . ARG A 1 111 ? -6.194 8.935 34.158 1.00 7.26 111 ARG A C 1
ATOM 835 O O . ARG A 1 111 ? -6.173 8.799 32.919 1.00 7.95 111 ARG A O 1
ATOM 843 N N . ALA A 1 112 ? -6.926 9.901 34.726 1.00 8.07 112 ALA A N 1
ATOM 844 C CA . ALA A 1 112 ? -7.660 10.901 33.936 1.00 7.96 112 ALA A CA 1
ATOM 845 C C . ALA A 1 112 ? -6.731 11.783 33.132 1.00 7.29 112 ALA A C 1
ATOM 846 O O . ALA A 1 112 ? -6.923 12.048 31.951 1.00 8.03 112 ALA A O 1
ATOM 848 N N . ILE A 1 113 ? -5.649 12.270 33.773 1.00 8.13 113 ILE A N 1
ATOM 849 C CA . ILE A 1 113 ? -4.651 13.067 33.087 1.00 7.40 113 ILE A CA 1
ATOM 850 C C . ILE A 1 113 ? -4.033 12.273 31.958 1.00 7.15 113 ILE A C 1
ATOM 851 O O . ILE A 1 113 ? -3.838 12.794 30.842 1.00 7.90 113 ILE A O 1
ATOM 856 N N . LEU A 1 114 ? -3.758 10.975 32.169 1.00 7.97 114 LEU A N 1
ATOM 857 C CA . LEU A 1 114 ? -3.216 10.147 31.084 1.00 8.15 114 LEU A CA 1
ATOM 858 C C . LEU A 1 114 ? -4.186 10.064 29.904 1.00 7.56 114 LEU A C 1
ATOM 859 O O . LEU A 1 114 ? -3.752 10.197 28.761 1.00 7.60 114 LEU A O 1
ATOM 864 N N . GLU A 1 115 ? -5.469 9.977 30.168 1.00 8.01 115 GLU A N 1
ATOM 865 C CA . GLU A 1 115 ? -6.489 9.983 29.135 1.00 7.61 115 GLU A CA 1
ATOM 866 C C . GLU A 1 115 ? -6.478 11.291 28.330 1.00 7.91 115 GLU A C 1
ATOM 867 O O . GLU A 1 115 ? -6.576 11.284 27.077 1.00 8.27 115 GLU A O 1
ATOM 873 N N . TYR A 1 116 ? -6.345 12.416 29.019 1.00 7.22 116 TYR A N 1
ATOM 874 C CA . TYR A 1 116 ? -6.172 13.699 28.368 1.00 7.70 116 TYR A CA 1
ATOM 875 C C . TYR A 1 116 ? -4.934 13.738 27.487 1.00 7.99 116 TYR A C 1
ATOM 876 O O . TYR A 1 116 ? -4.955 14.198 26.331 1.00 8.09 116 TYR A O 1
ATOM 885 N N . LEU A 1 117 ? -3.818 13.234 27.973 1.00 7.92 117 LEU A N 1
ATOM 886 C CA . LEU A 1 117 ? -2.586 13.153 27.197 1.00 7.58 117 LEU A CA 1
ATOM 887 C C . LEU A 1 117 ? -2.718 12.278 25.952 1.00 9.61 117 LEU A C 1
ATOM 888 O O . LEU A 1 117 ? -2.212 12.590 24.889 1.00 8.27 117 LEU A O 1
ATOM 893 N N . ARG A 1 118 ? -3.462 11.169 26.003 1.00 8.69 118 ARG A N 1
ATOM 894 C CA . ARG A 1 118 ? -3.781 10.356 24.821 1.00 9.41 118 ARG A CA 1
ATOM 895 C C . ARG A 1 118 ? -4.594 11.185 23.823 1.00 9.49 118 ARG A C 1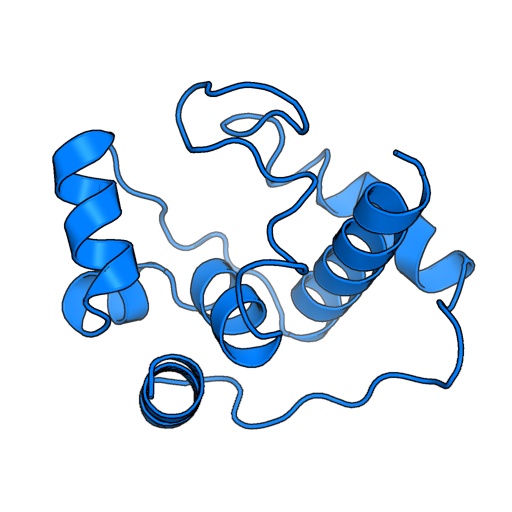
ATOM 896 O O . ARG A 1 118 ? -4.371 11.133 22.611 1.00 10.75 118 ARG A O 1
ATOM 904 N N . GLN A 1 119 ? -5.527 11.993 24.319 1.00 8.87 119 GLN A N 1
ATOM 905 C CA . GLN A 1 119 ? -6.333 12.820 23.471 1.00 9.10 119 GLN A CA 1
ATOM 906 C C . GLN A 1 119 ? -5.566 13.920 22.762 1.00 9.78 119 GLN A C 1
ATOM 907 O O . GLN A 1 119 ? -5.741 14.134 21.552 1.00 10.73 119 GLN A O 1
ATOM 913 N N . VAL A 1 120 ? -4.713 14.644 23.455 1.00 8.15 120 VAL A N 1
ATOM 914 C CA . VAL A 1 120 ? -3.977 15.707 22.797 1.00 8.83 120 VAL A CA 1
ATOM 915 C C . VAL A 1 120 ? -2.980 15.170 21.780 1.00 8.70 120 VAL A C 1
ATOM 916 O O . VAL A 1 120 ? -2.717 15.863 20.800 1.00 9.81 120 VAL A O 1
ATOM 920 N N . ALA A 1 121 ? -2.478 13.947 21.963 1.00 8.51 121 ALA A N 1
ATOM 921 C CA . ALA A 1 121 ? -1.623 13.316 20.951 1.00 10.18 121 ALA A CA 1
ATOM 922 C C . ALA A 1 121 ? -2.416 13.049 19.686 1.00 11.38 121 ALA A C 1
ATOM 923 O O . ALA A 1 121 ? -1.890 13.160 18.614 1.00 15.33 121 ALA A O 1
ATOM 925 N N . GLU A 1 122 ? -3.711 12.763 19.781 1.00 11.36 122 GLU A N 1
ATOM 926 C CA . GLU A 1 122 ? -4.574 12.616 18.599 1.00 14.38 122 GLU A CA 1
ATOM 927 C C . GLU A 1 122 ? -4.953 13.940 17.931 1.00 13.41 122 GLU A C 1
ATOM 928 O O . GLU A 1 122 ? -5.111 14.015 16.704 1.00 15.80 122 GLU A O 1
ATOM 934 N N . ASN A 1 123 ? -5.112 14.995 18.730 1.00 13.88 123 ASN A N 1
ATOM 935 C CA . ASN A 1 123 ? -5.590 16.281 18.277 1.00 12.65 123 ASN A CA 1
ATOM 936 C C . ASN A 1 123 ? -4.616 16.924 17.310 1.00 16.59 123 ASN A C 1
ATOM 937 O O . ASN A 1 123 ? -4.965 17.634 16.406 1.00 17.87 123 ASN A O 1
ATOM 942 N N . GLN A 1 124 ? -3.336 16.687 17.563 1.00 15.50 124 GLN A N 1
ATOM 943 C CA . GLN A 1 124 ? -2.261 17.204 16.721 1.00 20.73 124 GLN A CA 1
ATOM 944 C C . GLN A 1 124 ? -2.321 18.733 16.612 1.00 22.94 124 GLN A C 1
ATOM 945 O O . GLN A 1 124 ? -2.506 19.392 17.681 1.00 30.85 124 GLN A O 1
#

Solvent-accessible surface area: 6666 Å² total; per-residue (Å²): 136,82,49,45,54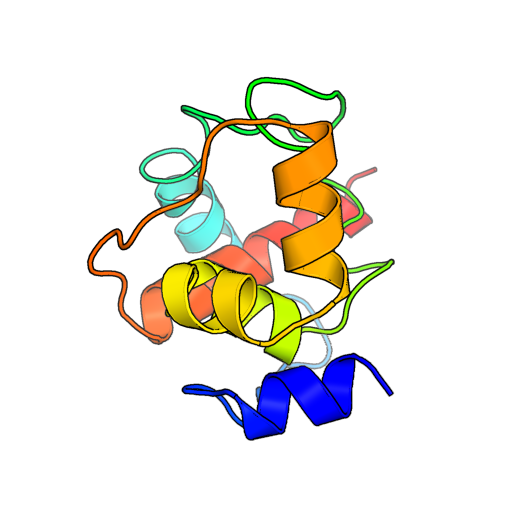,0,24,135,23,7,85,17,153,153,43,98,66,51,166,136,38,76,76,80,38,6,86,65,0,81,112,24,10,101,101,65,19,51,76,49,22,82,38,104,105,166,95,83,8,28,31,24,41,66,11,39,136,109,70,22,44,9,12,9,1,0,17,14,31,39,1,60,5,0,21,128,129,1,84,33,16,136,90,30,36,154,83,44,54,86,114,55,76,96,55,90,21,55,96,81,39,0,29,0,2,1,2,26,5,47,54,4,7,117,88,178

Radius of gyration: 13.18 Å; Cα contacts (8 Å, |Δi|>4): 163; chains: 1; bounding box: 36×28×30 Å

Secondary structure (DSSP, 8-state):
-HHHHHHHH-S-------SS--HHHHHHHHHHHHHHTTTT--SSS-SSS---TTHHHHS-HHHHHHHHH-HHHHHHH-HHHHHHHHHH-S--------HHHHHHHHHHHHHHHHH-